Protein AF-A0AAV4A070-F1 (afdb_monomer_lite)

Radius of gyration: 19.2 Å; chains: 1; bounding box: 50×45×41 Å

Sequence (101 aa):
MKNFKGFFRIAAVIQPDDPELERRSKKRTQEDGKVVPESAVLEMKSNFSLPEDRDNLFDRIDFVELPKDVVLQLVRQYNQEGKSKPRQDGGAGRFDNKKSG

pLDDT: mean 83.31, std 17.26, range [37.91, 97.19]

Secondary structure (DSSP, 8-state):
--TTTTS--EEEE----HHHHHHHHHHHHHHH-----HHHHHHHHHT-----SGGG--SEEEE-SS-HHHHHHHHHHHHHHHHHSPP--------------

Structure (mmCIF, N/CA/C/O backbone):
data_AF-A0AAV4A070-F1
#
_entry.id   AF-A0AAV4A070-F1
#
loop_
_atom_site.group_PDB
_atom_site.id
_atom_site.type_symbol
_atom_site.label_atom_id
_atom_site.label_alt_id
_atom_site.label_comp_id
_atom_site.label_asym_id
_atom_site.label_entity_id
_atom_site.label_seq_id
_atom_site.pdbx_PDB_ins_code
_atom_site.Cartn_x
_atom_site.Cartn_y
_atom_site.Cartn_z
_atom_site.occupancy
_atom_site.B_iso_or_equiv
_atom_site.auth_seq_id
_atom_site.auth_comp_id
_atom_site.auth_asym_id
_atom_site.auth_atom_id
_atom_site.pdbx_PDB_model_num
ATOM 1 N N . MET A 1 1 ? -4.011 12.631 19.696 1.00 60.66 1 MET A N 1
ATOM 2 C CA . MET A 1 1 ? -4.653 13.463 18.651 1.00 60.66 1 MET A CA 1
ATOM 3 C C . MET A 1 1 ? -5.980 14.015 19.165 1.00 60.66 1 MET A C 1
ATOM 5 O O . MET A 1 1 ? -6.928 13.256 19.293 1.00 60.66 1 MET A O 1
ATOM 9 N N . LYS A 1 2 ? -6.055 15.309 19.510 1.00 67.06 2 LYS A N 1
ATOM 10 C CA . LYS A 1 2 ? -7.307 15.955 19.967 1.00 67.06 2 LYS A CA 1
ATOM 11 C C . LYS A 1 2 ? -8.254 16.327 18.812 1.00 67.06 2 LYS A C 1
ATOM 13 O O . LYS A 1 2 ? -9.451 16.437 19.036 1.00 67.06 2 LYS A O 1
ATOM 18 N N . ASN A 1 3 ? -7.724 16.465 17.595 1.00 72.50 3 ASN A N 1
ATOM 19 C CA . ASN A 1 3 ? -8.406 17.131 16.477 1.00 72.50 3 ASN A CA 1
ATOM 20 C C . ASN A 1 3 ? -9.461 16.275 15.748 1.00 72.50 3 ASN A C 1
ATOM 22 O O . ASN A 1 3 ? -10.198 16.814 14.936 1.00 72.50 3 ASN A O 1
ATOM 26 N N . PHE A 1 4 ? -9.560 14.974 16.043 1.00 77.94 4 PHE A N 1
ATOM 27 C CA . PHE A 1 4 ? -10.501 14.049 15.382 1.00 77.94 4 PHE A CA 1
ATOM 28 C C . PHE A 1 4 ? -11.410 13.308 16.370 1.00 77.94 4 PHE A C 1
ATOM 30 O O . PHE A 1 4 ? -12.016 12.291 16.039 1.00 77.94 4 PHE A O 1
ATOM 37 N N . LYS A 1 5 ? -11.505 13.802 17.611 1.00 79.06 5 LYS A N 1
ATOM 38 C CA . LYS A 1 5 ? -12.377 13.208 18.625 1.00 79.06 5 LYS A CA 1
ATOM 39 C C . LYS A 1 5 ? -13.836 13.294 18.156 1.00 79.06 5 LYS A C 1
ATOM 41 O O . LYS A 1 5 ? -14.325 14.389 17.907 1.00 79.06 5 LYS A O 1
ATOM 46 N N . GLY A 1 6 ? -14.516 12.149 18.077 1.00 86.00 6 GLY A N 1
ATOM 47 C CA . GLY A 1 6 ? -15.915 12.049 17.638 1.00 86.00 6 GLY A CA 1
ATOM 48 C C . GLY A 1 6 ? -16.108 11.674 16.164 1.00 86.00 6 GLY A C 1
ATOM 49 O O . GLY A 1 6 ? -17.246 11.482 15.751 1.00 86.00 6 GLY A O 1
ATOM 50 N N . PHE A 1 7 ? -15.029 11.525 15.391 1.00 89.94 7 PHE A N 1
ATOM 51 C CA . PHE A 1 7 ? -15.075 11.024 14.015 1.00 89.94 7 PHE A CA 1
ATOM 52 C C . PHE A 1 7 ? -14.577 9.580 13.924 1.00 89.94 7 PHE A C 1
ATOM 54 O O . PHE A 1 7 ? -13.774 9.146 14.749 1.00 89.94 7 PHE A O 1
ATOM 61 N N . PHE A 1 8 ? -15.027 8.868 12.886 1.00 89.25 8 PHE A N 1
ATOM 62 C CA . PHE A 1 8 ? -14.511 7.552 12.510 1.00 89.25 8 PHE A CA 1
ATOM 63 C C . PHE A 1 8 ? -13.346 7.721 11.529 1.00 89.25 8 PHE A C 1
ATOM 65 O O . PHE A 1 8 ? -13.462 8.440 10.535 1.00 89.25 8 PHE A O 1
ATOM 72 N N . ARG A 1 9 ? -12.215 7.080 11.806 1.00 90.06 9 ARG A N 1
ATOM 73 C CA . ARG A 1 9 ? -10.964 7.210 11.054 1.00 90.06 9 ARG A CA 1
ATOM 74 C C . ARG A 1 9 ? -10.718 5.920 10.298 1.00 90.06 9 ARG A C 1
ATOM 76 O O . ARG A 1 9 ? -10.512 4.873 10.903 1.00 90.06 9 ARG A O 1
ATOM 83 N N . ILE A 1 10 ? -10.727 6.004 8.978 1.00 92.62 10 ILE A N 1
ATOM 84 C CA . ILE A 1 10 ? -10.548 4.847 8.105 1.00 92.62 10 ILE A CA 1
ATOM 85 C C . ILE A 1 10 ? -9.274 5.050 7.294 1.00 92.62 10 ILE A C 1
ATOM 87 O O . ILE A 1 10 ? -9.106 6.099 6.670 1.00 92.62 10 ILE A O 1
ATOM 91 N N . ALA A 1 11 ? -8.395 4.052 7.283 1.00 94.38 11 ALA A N 1
ATOM 92 C CA . ALA A 1 11 ? -7.305 3.982 6.317 1.00 94.38 11 ALA A CA 1
ATOM 93 C C . ALA A 1 11 ? -7.766 3.174 5.101 1.00 94.38 11 ALA A C 1
ATOM 95 O O . ALA A 1 11 ? -8.001 1.975 5.214 1.00 94.38 11 ALA A O 1
ATOM 96 N N . ALA A 1 12 ? -7.890 3.819 3.943 1.00 96.19 12 ALA A N 1
ATOM 97 C CA . ALA A 1 12 ? -8.198 3.142 2.688 1.00 96.19 12 ALA A CA 1
ATOM 98 C C . ALA A 1 12 ? -6.898 2.786 1.953 1.00 96.19 12 ALA A C 1
ATOM 100 O O . ALA A 1 12 ? -6.153 3.665 1.519 1.00 96.19 12 ALA A O 1
ATOM 101 N N . VAL A 1 13 ? -6.622 1.493 1.818 1.00 96.88 13 VAL A N 1
ATOM 102 C CA . VAL A 1 13 ? -5.490 0.946 1.072 1.00 96.88 13 VAL A CA 1
ATOM 103 C C . VAL A 1 13 ? -5.902 0.749 -0.382 1.00 96.88 13 VAL A C 1
ATOM 105 O O 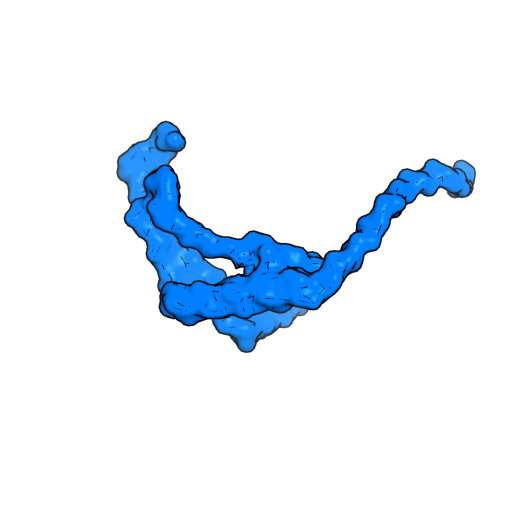. VAL A 1 13 ? -6.786 -0.050 -0.701 1.00 96.88 13 VAL A O 1
ATOM 108 N N . ILE A 1 14 ? -5.222 1.480 -1.262 1.00 96.38 14 ILE A N 1
ATOM 109 C CA . ILE A 1 14 ? -5.424 1.465 -2.709 1.00 96.38 14 ILE A CA 1
ATOM 110 C C . ILE A 1 14 ? -4.170 0.860 -3.337 1.00 96.38 14 ILE A C 1
ATOM 112 O O . ILE A 1 14 ? -3.233 1.570 -3.700 1.00 96.38 14 ILE A O 1
ATOM 116 N N . GLN A 1 15 ? -4.139 -0.469 -3.401 1.00 96.12 15 GLN A N 1
ATOM 117 C CA . GLN A 1 15 ? -3.062 -1.218 -4.038 1.00 96.12 15 GLN A CA 1
ATOM 118 C C . GLN A 1 15 ? -3.638 -2.001 -5.226 1.00 96.12 15 GLN A C 1
ATOM 120 O O . GLN A 1 15 ? -4.313 -3.004 -4.988 1.00 96.12 15 GLN A O 1
ATOM 125 N N . PRO A 1 16 ? -3.399 -1.556 -6.473 1.00 96.00 16 PRO A N 1
ATOM 126 C CA . PRO A 1 16 ? -3.714 -2.337 -7.666 1.00 96.00 16 PRO A CA 1
ATOM 127 C C . PRO A 1 16 ? -2.729 -3.503 -7.841 1.00 96.00 16 PRO A C 1
ATOM 129 O O . PRO A 1 16 ? -1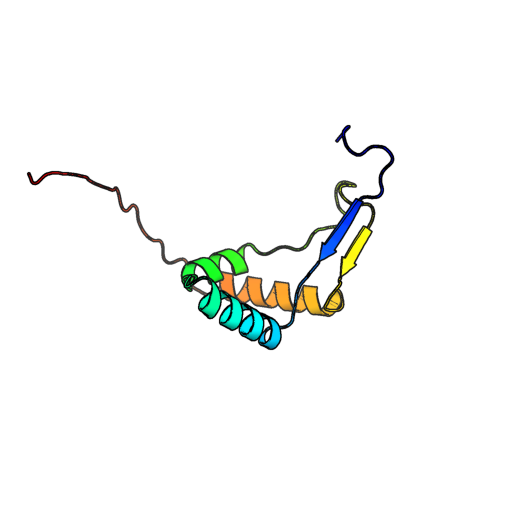.699 -3.573 -7.160 1.00 96.00 16 PRO A O 1
ATOM 132 N N . ASP A 1 17 ? -3.021 -4.385 -8.793 1.00 94.19 17 ASP A N 1
ATOM 133 C CA . ASP A 1 17 ? -2.042 -5.345 -9.302 1.00 94.19 17 ASP A CA 1
ATOM 134 C C . ASP A 1 17 ? -1.006 -4.667 -10.224 1.00 94.19 17 ASP A C 1
ATOM 136 O O . ASP A 1 17 ? -1.141 -3.499 -10.605 1.00 94.19 17 ASP A O 1
ATOM 140 N N . ASP A 1 18 ? 0.065 -5.392 -10.561 1.00 91.81 18 ASP A N 1
ATOM 141 C CA . ASP A 1 18 ? 1.157 -4.859 -11.385 1.00 91.81 18 ASP A CA 1
ATOM 142 C C . ASP A 1 18 ? 0.699 -4.409 -12.789 1.00 91.81 18 ASP A C 1
ATOM 144 O O . ASP A 1 18 ? 1.079 -3.305 -13.197 1.00 91.81 18 ASP A O 1
ATOM 148 N N . PRO A 1 19 ? -0.128 -5.178 -13.532 1.00 94.62 19 PRO A N 1
ATOM 149 C CA . PRO A 1 19 ? -0.624 -4.741 -14.836 1.00 94.62 19 PRO A CA 1
ATOM 150 C C . PRO A 1 19 ? -1.432 -3.440 -14.771 1.00 94.62 19 PRO A C 1
ATOM 152 O O . PRO A 1 19 ? -1.241 -2.543 -15.601 1.00 94.62 19 PRO A O 1
ATOM 155 N N . GLU A 1 20 ? -2.317 -3.297 -13.783 1.00 95.25 20 GLU A N 1
ATOM 156 C CA . GLU A 1 20 ? -3.112 -2.084 -13.612 1.00 95.25 20 GLU A CA 1
ATOM 157 C C . GLU A 1 20 ? -2.243 -0.904 -13.157 1.00 95.25 20 GLU A C 1
ATOM 159 O O . GLU A 1 20 ? -2.414 0.219 -13.648 1.00 95.25 20 GLU A O 1
ATOM 164 N N . LEU A 1 21 ? -1.257 -1.140 -12.286 1.00 91.81 21 LEU A N 1
ATOM 165 C CA . LEU A 1 21 ? -0.281 -0.125 -11.888 1.00 91.81 21 LEU A CA 1
ATOM 166 C C . LEU A 1 21 ? 0.532 0.379 -13.087 1.00 91.81 21 LEU A C 1
ATOM 168 O O . LEU A 1 21 ? 0.738 1.591 -13.228 1.00 91.81 21 LEU A O 1
ATOM 172 N N . GLU A 1 22 ? 0.969 -0.521 -13.967 1.00 91.06 22 GLU A N 1
ATOM 173 C CA . GLU A 1 22 ? 1.694 -0.176 -15.189 1.00 91.06 22 GLU A CA 1
ATOM 174 C C . GLU A 1 22 ? 0.809 0.644 -16.135 1.00 91.06 22 GLU A C 1
ATOM 176 O O . GLU A 1 22 ? 1.227 1.699 -16.624 1.00 91.06 22 GLU A O 1
ATOM 181 N N . ARG A 1 23 ? -0.442 0.218 -16.344 1.00 94.62 23 ARG A N 1
ATOM 182 C CA . ARG A 1 23 ? -1.413 0.942 -17.176 1.00 94.62 23 ARG A CA 1
ATOM 183 C C . ARG A 1 23 ? -1.656 2.363 -16.658 1.00 94.62 23 ARG A C 1
ATOM 185 O O . ARG A 1 23 ? -1.607 3.316 -17.442 1.00 94.62 23 ARG A O 1
ATOM 192 N N . ARG A 1 24 ? -1.878 2.529 -15.348 1.00 93.00 24 ARG A N 1
ATOM 193 C CA . ARG A 1 24 ? -2.061 3.846 -14.704 1.00 93.00 24 ARG A CA 1
ATOM 194 C C . ARG A 1 24 ? -0.801 4.706 -14.797 1.00 93.00 24 ARG A C 1
ATOM 196 O O . ARG A 1 24 ? -0.896 5.901 -15.076 1.00 93.00 24 ARG A O 1
ATOM 203 N N . SER A 1 25 ? 0.372 4.104 -14.616 1.00 88.88 25 SER A N 1
ATOM 204 C CA . SER A 1 25 ? 1.657 4.807 -14.698 1.00 88.88 25 SER A CA 1
ATOM 205 C C . SER A 1 25 ? 1.950 5.302 -16.114 1.00 88.88 25 SER A C 1
ATOM 207 O O . SER A 1 25 ? 2.332 6.458 -16.272 1.00 88.88 25 SER A O 1
ATOM 209 N N . LYS A 1 26 ? 1.688 4.486 -17.147 1.00 89.62 26 LYS A N 1
ATOM 210 C CA . LYS A 1 26 ? 1.816 4.888 -18.560 1.00 89.62 26 LYS A CA 1
ATOM 211 C C . LYS A 1 26 ? 0.938 6.091 -18.885 1.00 89.62 26 LYS A C 1
ATOM 213 O O . LYS A 1 26 ? 1.429 7.048 -19.476 1.00 89.62 26 LYS A O 1
ATOM 218 N N . LYS A 1 27 ? -0.329 6.063 -18.458 1.00 91.50 27 LYS A N 1
ATOM 219 C CA . LYS A 1 27 ? -1.250 7.191 -18.646 1.00 91.50 27 LYS A CA 1
ATOM 220 C C . LYS A 1 27 ? -0.712 8.465 -17.983 1.00 91.50 27 LYS A C 1
ATOM 222 O O . LYS A 1 27 ? -0.599 9.487 -18.647 1.00 91.50 27 LYS A O 1
ATOM 227 N N . ARG A 1 28 ? -0.290 8.383 -16.715 1.00 88.31 28 ARG A N 1
ATOM 228 C CA . ARG A 1 28 ? 0.267 9.534 -15.983 1.00 88.31 28 ARG A CA 1
ATOM 229 C C . ARG A 1 28 ? 1.534 10.085 -16.637 1.00 88.31 28 ARG A C 1
ATOM 231 O O . ARG A 1 28 ? 1.695 11.292 -16.729 1.00 88.31 28 ARG A O 1
ATOM 238 N N . THR A 1 29 ? 2.435 9.229 -17.110 1.00 88.44 29 THR A N 1
ATOM 239 C CA . THR A 1 29 ? 3.649 9.686 -17.803 1.00 88.44 29 THR A CA 1
ATOM 240 C C . THR A 1 29 ? 3.328 10.362 -19.138 1.00 88.44 29 THR A C 1
ATOM 242 O O . THR A 1 29 ? 3.998 11.331 -19.479 1.00 88.44 29 THR A O 1
ATOM 245 N N . GLN A 1 30 ? 2.305 9.905 -19.869 1.00 88.94 30 GLN A N 1
ATOM 246 C CA . GLN A 1 30 ? 1.842 10.574 -21.093 1.00 88.94 30 GLN A CA 1
ATOM 247 C C . GLN A 1 30 ? 1.231 11.954 -20.811 1.00 88.94 30 GLN A C 1
ATOM 249 O O . GLN A 1 30 ? 1.457 12.876 -21.587 1.00 88.94 30 GLN A O 1
ATOM 254 N N . GLU A 1 31 ? 0.479 12.096 -19.717 1.00 91.31 31 GLU A N 1
ATOM 255 C CA . GLU A 1 31 ? -0.202 13.345 -19.346 1.00 91.31 31 GLU A CA 1
ATOM 256 C C . GLU A 1 31 ? 0.750 14.364 -18.687 1.00 91.31 31 GLU A C 1
ATOM 258 O O . GLU A 1 31 ? 0.753 15.534 -19.064 1.00 91.31 31 GLU A O 1
ATOM 263 N N . ASP A 1 32 ? 1.597 13.922 -17.750 1.00 87.00 32 ASP A N 1
ATOM 264 C CA . ASP A 1 32 ? 2.441 14.800 -16.923 1.00 87.00 32 ASP A CA 1
ATOM 265 C C . ASP A 1 32 ? 3.892 14.919 -17.422 1.00 87.00 32 ASP A C 1
ATOM 267 O O . ASP A 1 32 ? 4.652 15.759 -16.931 1.00 87.00 32 ASP A O 1
ATOM 271 N N . GLY A 1 33 ? 4.331 14.038 -18.328 1.00 85.75 33 GLY A N 1
ATOM 272 C CA . GLY A 1 33 ? 5.697 14.014 -18.869 1.00 85.75 33 GLY A CA 1
ATOM 273 C C . GLY A 1 33 ? 6.796 13.622 -17.870 1.00 85.75 33 GLY A C 1
ATOM 274 O O . GLY A 1 33 ? 7.981 13.750 -18.178 1.00 85.75 33 GLY A O 1
ATOM 275 N N . LYS A 1 34 ? 6.445 13.158 -16.662 1.00 83.94 34 LYS A N 1
ATOM 276 C CA . LYS A 1 34 ? 7.412 12.803 -15.608 1.00 83.94 34 LYS A CA 1
ATOM 277 C C . LYS A 1 34 ? 7.719 11.308 -15.599 1.00 83.94 34 LYS A C 1
ATOM 279 O O . LYS A 1 34 ? 6.815 10.470 -15.553 1.00 83.94 34 LYS A O 1
ATOM 284 N N . VAL A 1 35 ? 9.011 10.987 -15.565 1.00 83.94 35 VAL A N 1
ATOM 285 C CA . VAL A 1 35 ? 9.535 9.621 -15.432 1.00 83.94 35 VAL A CA 1
ATOM 286 C C . VAL A 1 35 ? 10.200 9.477 -14.067 1.00 83.94 35 VAL A C 1
ATOM 288 O O . VAL A 1 35 ? 11.006 10.319 -13.674 1.00 83.94 35 VAL A O 1
ATOM 291 N N . VAL A 1 36 ? 9.854 8.417 -13.336 1.00 84.81 36 VAL A N 1
ATOM 292 C CA . VAL A 1 36 ? 10.470 8.094 -12.042 1.00 84.81 36 VAL A CA 1
ATOM 293 C C . VAL A 1 36 ? 11.671 7.171 -12.291 1.00 84.81 36 VAL A C 1
ATOM 295 O O . VAL A 1 36 ? 11.489 6.139 -12.938 1.00 84.81 36 VAL A O 1
ATOM 298 N N . PRO A 1 37 ? 12.883 7.504 -11.809 1.00 90.31 37 PRO A N 1
ATOM 299 C CA . PRO A 1 37 ? 14.056 6.642 -11.954 1.00 90.31 37 PRO A CA 1
ATOM 300 C C . PRO A 1 37 ? 13.881 5.274 -11.282 1.00 90.31 37 PRO A C 1
ATOM 302 O O . PRO A 1 37 ? 13.254 5.172 -10.228 1.00 90.31 37 PRO A O 1
ATOM 305 N N . GLU A 1 38 ? 14.510 4.231 -11.836 1.00 88.00 38 GLU A N 1
ATOM 306 C CA . GLU A 1 38 ? 14.447 2.867 -11.280 1.00 88.00 38 GLU A CA 1
ATOM 307 C C . GLU A 1 38 ? 14.977 2.803 -9.839 1.00 88.00 38 GLU A C 1
ATOM 309 O O . GLU A 1 38 ? 14.386 2.136 -8.993 1.00 88.00 38 GLU A O 1
ATOM 314 N N . SER A 1 39 ? 16.048 3.541 -9.526 1.00 89.81 39 SER A N 1
ATOM 315 C CA . SER A 1 39 ? 16.612 3.609 -8.172 1.00 89.81 39 SER A CA 1
ATOM 316 C C . SER A 1 39 ? 15.602 4.122 -7.143 1.00 89.81 39 SER A C 1
ATOM 318 O O . SER A 1 39 ? 15.480 3.539 -6.069 1.00 89.81 39 SER A O 1
ATOM 320 N N . ALA A 1 40 ? 14.822 5.148 -7.496 1.00 90.31 40 ALA A N 1
ATOM 321 C CA . ALA A 1 40 ? 13.768 5.685 -6.639 1.00 90.31 40 ALA A CA 1
ATOM 322 C C . ALA A 1 40 ? 12.621 4.678 -6.447 1.00 90.31 40 ALA A C 1
ATOM 324 O O . ALA A 1 40 ? 12.072 4.563 -5.352 1.00 90.31 40 ALA A O 1
ATOM 325 N N . VAL A 1 41 ? 12.283 3.903 -7.485 1.00 90.00 41 VAL A N 1
ATOM 326 C CA . VAL A 1 41 ? 11.288 2.822 -7.378 1.00 90.00 41 VAL A CA 1
ATOM 327 C C . VAL A 1 41 ? 11.782 1.717 -6.444 1.00 90.00 41 VAL A C 1
ATOM 329 O O . VAL A 1 41 ? 11.013 1.240 -5.613 1.00 90.00 41 VAL A O 1
ATOM 332 N N . LEU A 1 42 ? 13.050 1.317 -6.543 1.00 91.56 42 LEU A N 1
ATOM 333 C CA . LEU A 1 42 ? 13.637 0.289 -5.678 1.00 91.56 42 LEU A CA 1
ATOM 334 C C . LEU A 1 42 ? 13.706 0.741 -4.217 1.00 91.56 42 LEU A C 1
ATOM 336 O O . LEU A 1 42 ? 13.343 -0.025 -3.323 1.00 91.56 42 LEU A O 1
ATOM 340 N N . GLU A 1 43 ? 14.110 1.989 -3.973 1.00 92.56 43 GLU A N 1
ATOM 341 C CA . GLU A 1 43 ? 14.108 2.579 -2.634 1.00 92.56 43 GLU A CA 1
ATOM 342 C C . GLU A 1 43 ? 12.691 2.608 -2.049 1.00 92.56 43 GLU A C 1
ATOM 344 O O . GLU A 1 43 ? 12.477 2.123 -0.935 1.00 92.56 43 GLU A O 1
ATOM 349 N N . MET A 1 44 ? 11.709 3.086 -2.820 1.00 92.94 44 MET A N 1
ATOM 350 C CA . MET A 1 44 ? 10.297 3.065 -2.433 1.00 92.94 44 MET A CA 1
ATOM 351 C C . MET A 1 44 ? 9.843 1.645 -2.085 1.00 92.94 44 MET A C 1
ATOM 353 O O . MET A 1 44 ? 9.306 1.435 -1.002 1.00 92.94 44 MET A O 1
ATOM 357 N N . LYS A 1 45 ? 10.103 0.663 -2.959 1.00 93.94 45 LYS A N 1
ATOM 358 C CA . LYS A 1 45 ? 9.748 -0.748 -2.748 1.00 93.94 45 LYS A CA 1
ATOM 359 C C . LYS A 1 45 ? 10.369 -1.322 -1.474 1.00 93.94 45 LYS A C 1
ATOM 361 O O . LYS A 1 45 ? 9.702 -2.076 -0.779 1.00 93.94 45 LYS A O 1
ATOM 366 N N . SER A 1 46 ? 11.612 -0.955 -1.153 1.00 94.00 46 SER A N 1
ATOM 367 C CA . SER A 1 46 ? 12.330 -1.444 0.036 1.00 94.00 46 SER A CA 1
ATOM 368 C C . SER A 1 46 ? 11.776 -0.920 1.367 1.00 94.00 46 SER A C 1
ATOM 370 O O . SER A 1 46 ? 11.954 -1.567 2.402 1.00 94.00 46 SER A O 1
ATOM 372 N N . ASN A 1 47 ? 11.128 0.248 1.321 1.00 93.88 47 ASN A N 1
ATOM 373 C CA . ASN A 1 47 ? 10.565 0.959 2.467 1.00 93.88 47 ASN A CA 1
ATOM 374 C C . ASN A 1 47 ? 9.026 0.912 2.490 1.00 93.88 47 ASN A C 1
ATOM 376 O O . ASN A 1 47 ? 8.405 1.570 3.326 1.00 93.88 47 ASN A O 1
ATOM 380 N N . PHE A 1 48 ? 8.398 0.175 1.570 1.00 94.88 48 PHE A N 1
ATOM 381 C CA . PHE A 1 48 ? 6.950 0.181 1.412 1.00 94.88 48 PHE A CA 1
ATOM 382 C C . PHE A 1 48 ? 6.275 -0.636 2.515 1.00 94.88 48 PHE A C 1
ATOM 384 O O . PHE A 1 48 ? 6.576 -1.816 2.721 1.00 94.88 48 PHE A O 1
ATOM 391 N N . SER A 1 49 ? 5.337 -0.010 3.219 1.00 94.12 49 SER A N 1
ATOM 392 C CA . SER A 1 49 ? 4.628 -0.603 4.349 1.00 94.12 49 SER A CA 1
ATOM 393 C C . SER A 1 49 ? 3.132 -0.324 4.270 1.00 94.12 49 SER A C 1
ATOM 395 O O . SER A 1 49 ? 2.679 0.655 3.680 1.00 94.12 49 SER A O 1
ATOM 397 N N . LEU A 1 50 ? 2.357 -1.232 4.858 1.00 94.88 50 LEU A N 1
ATOM 398 C CA . LEU A 1 50 ? 0.914 -1.088 4.990 1.00 94.88 50 LEU A CA 1
ATOM 399 C C . LEU A 1 50 ? 0.587 -0.442 6.337 1.00 94.88 50 LEU A C 1
ATOM 401 O O . LEU A 1 50 ? 1.346 -0.622 7.292 1.00 94.88 50 LEU A O 1
ATOM 405 N N . PRO A 1 51 ? -0.548 0.270 6.444 1.00 93.69 51 PRO A N 1
ATOM 406 C CA . PRO A 1 51 ? -1.043 0.692 7.742 1.00 93.69 51 PRO A CA 1
ATOM 407 C C . PRO A 1 51 ? -1.269 -0.538 8.629 1.00 93.69 51 PRO A C 1
ATOM 409 O O . PRO A 1 51 ? -1.778 -1.569 8.182 1.00 93.69 51 PRO A O 1
ATOM 412 N N . GLU A 1 52 ? -0.881 -0.419 9.892 1.00 86.69 52 GLU A N 1
ATOM 413 C CA . GLU A 1 52 ? -1.110 -1.440 10.907 1.00 86.69 52 GLU A CA 1
ATOM 414 C C . GLU A 1 52 ? -2.222 -0.982 11.852 1.00 86.69 52 GLU A C 1
ATOM 416 O O . GLU A 1 52 ? -2.353 0.210 12.124 1.00 86.69 52 GLU A O 1
ATOM 421 N N . ASP A 1 53 ? -2.973 -1.926 12.423 1.00 80.06 53 ASP A N 1
ATOM 422 C CA . ASP A 1 53 ? -3.996 -1.651 13.451 1.00 80.06 53 ASP A CA 1
ATOM 423 C C . ASP A 1 53 ? -3.384 -1.225 14.807 1.00 80.06 53 ASP A C 1
ATOM 425 O O . ASP A 1 53 ? -4.018 -1.317 15.860 1.00 80.06 53 ASP A O 1
ATOM 429 N N . ARG A 1 54 ? -2.121 -0.786 14.820 1.00 73.88 54 ARG A N 1
ATOM 430 C CA . ARG A 1 54 ? -1.418 -0.382 16.037 1.00 73.88 54 ARG A CA 1
ATOM 431 C C . ARG A 1 54 ? -1.753 1.060 16.414 1.00 73.88 54 ARG A C 1
ATOM 433 O O . ARG A 1 54 ? -2.169 1.882 15.599 1.00 73.88 54 ARG A O 1
ATOM 440 N N . ASP A 1 55 ? -1.570 1.352 17.696 1.00 73.62 55 ASP A N 1
ATOM 441 C CA . ASP A 1 55 ? -1.628 2.697 18.279 1.00 73.62 55 ASP A CA 1
ATOM 442 C C . ASP A 1 55 ? -2.991 3.412 18.205 1.00 73.62 55 ASP A C 1
ATOM 444 O O . ASP A 1 55 ? -3.071 4.622 18.434 1.00 73.62 55 ASP A O 1
ATOM 448 N N . ASN A 1 56 ? -4.083 2.681 17.933 1.00 78.00 56 ASN A N 1
ATOM 449 C CA . ASN A 1 56 ? -5.448 3.221 17.816 1.00 78.00 56 ASN A CA 1
ATOM 450 C C . ASN A 1 56 ? -5.533 4.430 16.861 1.00 78.00 56 ASN A C 1
ATOM 452 O O . ASN A 1 56 ? -6.327 5.361 17.073 1.00 78.00 56 ASN A O 1
ATOM 456 N N . LEU A 1 57 ? -4.673 4.452 15.836 1.00 85.75 57 LEU A N 1
ATOM 457 C CA . LEU A 1 57 ? -4.586 5.542 14.866 1.00 85.75 57 LEU A CA 1
ATOM 458 C C . LEU A 1 57 ? -5.817 5.566 13.955 1.00 85.75 57 LEU A C 1
ATOM 460 O O . LEU A 1 57 ? -6.397 6.635 13.740 1.00 85.75 57 LEU A O 1
ATOM 464 N N . PHE A 1 58 ? -6.235 4.387 13.498 1.00 90.31 58 PHE A N 1
ATOM 465 C CA . PHE A 1 58 ? -7.420 4.168 12.678 1.00 90.31 58 PHE A CA 1
ATOM 466 C C . PHE A 1 58 ? -8.412 3.276 13.419 1.00 90.31 58 PHE A C 1
ATOM 468 O O . PHE A 1 58 ? -8.023 2.413 14.200 1.00 90.31 58 PHE A O 1
ATOM 475 N N . ASP A 1 59 ? -9.694 3.508 13.170 1.00 90.75 59 ASP A N 1
ATOM 476 C CA . ASP A 1 59 ? -10.791 2.691 13.683 1.00 90.75 59 ASP A CA 1
ATOM 477 C C . ASP A 1 59 ? -11.078 1.501 12.743 1.00 90.75 59 ASP A C 1
ATOM 479 O O . ASP A 1 59 ? -11.642 0.494 13.168 1.00 90.75 59 ASP A O 1
ATOM 483 N N . ARG A 1 60 ? -10.678 1.601 11.463 1.00 91.50 60 ARG A N 1
ATOM 484 C CA . ARG A 1 60 ? -10.725 0.512 10.475 1.00 91.50 60 ARG A CA 1
ATOM 485 C C . ARG A 1 60 ? -9.695 0.714 9.360 1.00 91.50 60 ARG A C 1
ATOM 487 O O . ARG A 1 60 ? -9.403 1.849 8.980 1.00 91.50 60 ARG A O 1
ATOM 494 N N . ILE A 1 61 ? -9.205 -0.385 8.793 1.00 95.06 61 ILE A N 1
AT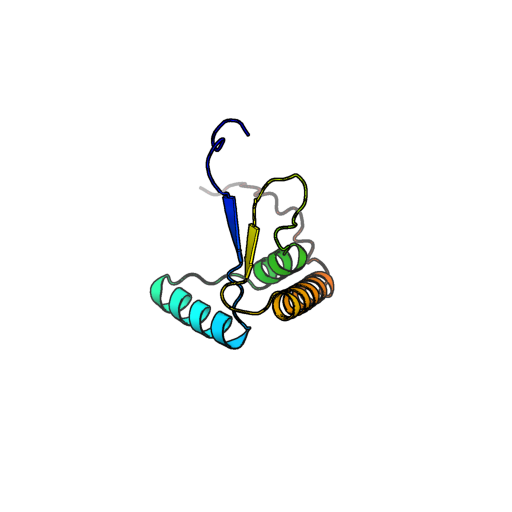OM 495 C CA . ILE A 1 61 ? -8.379 -0.396 7.582 1.00 95.06 61 ILE A CA 1
ATOM 496 C C . ILE A 1 61 ? -9.137 -1.136 6.477 1.00 95.06 61 ILE A C 1
ATOM 498 O O . ILE A 1 61 ? -9.443 -2.320 6.621 1.00 95.06 61 ILE A O 1
ATOM 502 N N . ASP A 1 62 ? -9.405 -0.446 5.372 1.00 95.94 62 ASP A N 1
ATOM 503 C CA . ASP A 1 62 ? -10.140 -0.967 4.220 1.00 95.94 62 ASP A CA 1
ATOM 504 C C . ASP A 1 62 ? -9.185 -1.254 3.067 1.00 95.94 62 ASP A C 1
ATOM 506 O O . ASP A 1 62 ? -8.412 -0.391 2.666 1.00 95.94 62 ASP A O 1
ATOM 510 N N . PHE A 1 63 ? -9.265 -2.452 2.498 1.00 97.00 63 PHE A N 1
ATOM 511 C CA . PHE A 1 63 ? -8.518 -2.827 1.300 1.00 97.00 63 PHE A CA 1
ATOM 512 C C . PHE A 1 63 ? -9.465 -2.750 0.103 1.00 97.00 63 PHE A C 1
ATOM 514 O O . PHE A 1 63 ? -10.374 -3.568 -0.018 1.00 97.00 63 PHE A O 1
ATOM 521 N N . VAL A 1 64 ? -9.307 -1.706 -0.716 1.00 97.12 64 VAL A N 1
ATOM 522 C CA . VAL A 1 64 ? -10.354 -1.263 -1.655 1.00 97.12 64 VAL A CA 1
ATOM 523 C C . VAL A 1 64 ? -10.271 -1.965 -3.009 1.00 97.12 64 VAL A C 1
ATOM 525 O O . VAL A 1 64 ? -11.302 -2.293 -3.586 1.00 97.12 64 VAL A O 1
ATOM 528 N N . GLU A 1 65 ? -9.062 -2.183 -3.528 1.00 95.06 65 GLU A N 1
ATOM 529 C CA . GLU A 1 65 ? -8.875 -2.747 -4.875 1.00 95.06 65 GLU A CA 1
ATOM 530 C C . GLU A 1 65 ? -8.611 -4.253 -4.862 1.00 95.06 65 GLU A C 1
ATOM 532 O O . GLU A 1 65 ? -9.167 -4.988 -5.674 1.00 95.06 65 GLU A O 1
ATOM 537 N N . LEU A 1 66 ? -7.783 -4.718 -3.926 1.00 97.06 66 LEU A N 1
ATOM 538 C CA . LEU A 1 66 ? -7.398 -6.117 -3.794 1.00 97.06 66 LEU A CA 1
ATOM 539 C C . LEU A 1 66 ? -7.607 -6.600 -2.356 1.00 97.06 66 LEU A C 1
ATOM 541 O O . LEU A 1 66 ? -7.452 -5.807 -1.427 1.00 97.06 66 LEU A O 1
ATOM 545 N N . PRO A 1 67 ? -7.899 -7.895 -2.142 1.00 97.12 67 PRO A N 1
ATOM 546 C CA . PRO A 1 67 ? -7.981 -8.476 -0.806 1.00 97.12 67 PRO A CA 1
ATOM 547 C C . PRO A 1 67 ? -6.701 -8.276 0.023 1.00 97.12 67 PRO A C 1
ATOM 549 O O . PRO A 1 67 ? -5.585 -8.272 -0.502 1.00 97.12 67 PRO A O 1
ATOM 552 N N . LYS A 1 68 ? -6.857 -8.145 1.347 1.00 95.56 68 LYS A N 1
ATOM 553 C CA . LYS A 1 68 ? -5.757 -7.875 2.294 1.00 95.56 68 LYS A CA 1
ATOM 554 C C . LYS A 1 68 ? -4.598 -8.867 2.178 1.00 95.56 68 LYS A C 1
ATOM 556 O O . LYS A 1 68 ? -3.440 -8.464 2.243 1.00 95.56 68 LYS A O 1
ATOM 561 N N . ASP A 1 69 ? -4.895 -10.152 2.051 1.00 96.69 69 ASP A N 1
ATOM 562 C CA . ASP A 1 69 ? -3.912 -11.230 1.935 1.00 96.69 69 ASP A CA 1
ATOM 563 C C . ASP A 1 69 ? -3.091 -11.125 0.644 1.00 96.69 69 ASP A C 1
ATOM 565 O O . ASP A 1 69 ? -1.866 -11.241 0.695 1.00 96.69 69 ASP A O 1
ATOM 569 N N . VAL A 1 70 ? -3.741 -10.803 -0.477 1.00 97.00 70 VAL A N 1
ATOM 570 C CA . VAL A 1 70 ? -3.079 -10.558 -1.767 1.00 97.00 70 VAL A CA 1
ATOM 571 C C . VAL A 1 70 ? -2.161 -9.339 -1.671 1.00 97.00 70 VAL A C 1
ATOM 573 O O . VAL A 1 70 ? -0.985 -9.411 -2.028 1.00 97.00 70 VAL A O 1
ATOM 576 N N . VAL A 1 71 ? -2.655 -8.234 -1.107 1.00 97.19 71 VAL A N 1
ATOM 577 C CA . VAL A 1 71 ? -1.862 -7.009 -0.917 1.00 97.19 71 VAL A CA 1
ATOM 578 C C . VAL A 1 71 ? -0.661 -7.257 -0.003 1.00 97.19 71 VAL A C 1
ATOM 580 O O . VAL A 1 71 ? 0.446 -6.809 -0.298 1.00 97.19 71 VAL A O 1
ATOM 583 N N . LEU A 1 72 ? -0.834 -8.017 1.081 1.00 95.88 72 LEU A N 1
ATOM 584 C CA . LEU A 1 72 ? 0.267 -8.389 1.972 1.00 95.88 72 LEU A CA 1
ATOM 585 C C . LEU A 1 72 ? 1.353 -9.193 1.249 1.00 95.88 72 LEU A C 1
ATOM 587 O O . LEU A 1 72 ? 2.538 -8.991 1.522 1.00 95.88 72 LEU A O 1
ATOM 591 N N . GLN A 1 73 ? 0.973 -10.100 0.349 1.00 96.69 73 GLN A N 1
ATOM 592 C CA . GLN A 1 73 ? 1.925 -10.878 -0.445 1.00 96.69 73 GLN A CA 1
ATOM 593 C C . GLN A 1 73 ? 2.676 -9.995 -1.447 1.00 96.69 73 GLN A C 1
ATOM 595 O O . GLN A 1 73 ? 3.907 -10.046 -1.477 1.00 96.69 73 GLN A O 1
ATOM 600 N N . LEU A 1 74 ? 1.971 -9.125 -2.176 1.00 96.50 74 LEU A N 1
ATOM 601 C CA . LEU A 1 74 ? 2.582 -8.171 -3.110 1.00 96.50 74 LEU A CA 1
ATOM 602 C C . LEU A 1 74 ? 3.591 -7.258 -2.408 1.00 96.50 74 LEU A C 1
ATOM 604 O O . LEU A 1 74 ? 4.738 -7.143 -2.831 1.00 96.50 74 LEU A O 1
ATOM 608 N N . VAL A 1 75 ? 3.212 -6.674 -1.269 1.00 95.69 75 VAL A N 1
ATOM 609 C CA . VAL A 1 75 ? 4.106 -5.800 -0.495 1.00 95.69 75 VAL A CA 1
ATOM 610 C C . VAL A 1 75 ? 5.339 -6.557 0.001 1.00 95.69 75 VAL A C 1
ATOM 612 O O . VAL A 1 75 ? 6.439 -6.000 0.016 1.00 95.69 75 VAL A O 1
ATOM 615 N N . ARG A 1 76 ? 5.209 -7.834 0.382 1.00 96.00 76 ARG A N 1
ATOM 616 C CA . ARG A 1 76 ? 6.374 -8.665 0.735 1.00 96.00 76 ARG A CA 1
ATOM 617 C C . ARG A 1 76 ? 7.296 -8.877 -0.460 1.00 96.00 76 ARG A C 1
ATOM 619 O O . ARG A 1 76 ? 8.507 -8.751 -0.289 1.00 96.00 76 ARG A O 1
ATOM 626 N N . GLN A 1 77 ? 6.741 -9.159 -1.635 1.00 95.62 77 GLN A N 1
ATOM 627 C CA . GLN A 1 77 ? 7.514 -9.313 -2.864 1.00 95.62 77 GLN A CA 1
ATOM 628 C C . GLN A 1 77 ? 8.255 -8.016 -3.216 1.00 95.62 77 GLN A C 1
ATOM 630 O O . GLN A 1 77 ? 9.472 -8.040 -3.386 1.00 95.62 77 GLN A O 1
ATOM 635 N N . TYR A 1 78 ? 7.574 -6.869 -3.216 1.00 95.19 78 TYR A N 1
ATOM 636 C CA . TYR A 1 78 ? 8.205 -5.571 -3.479 1.00 95.19 78 TYR A CA 1
ATOM 637 C C . TYR A 1 78 ? 9.347 -5.278 -2.502 1.00 95.19 78 TYR A C 1
ATOM 639 O O . TYR A 1 78 ? 10.439 -4.885 -2.912 1.00 95.19 78 TYR A O 1
ATOM 647 N N . ASN A 1 79 ? 9.136 -5.536 -1.212 1.00 96.00 79 ASN A N 1
ATOM 648 C CA . ASN A 1 79 ? 10.172 -5.361 -0.201 1.00 96.00 79 ASN A CA 1
ATOM 649 C C . ASN A 1 79 ? 11.394 -6.261 -0.447 1.00 96.00 79 ASN A C 1
ATOM 651 O O . ASN A 1 79 ? 12.523 -5.836 -0.197 1.00 96.00 79 ASN A O 1
ATOM 655 N N . GLN A 1 80 ? 11.197 -7.493 -0.924 1.00 95.31 80 GLN A N 1
ATOM 656 C CA . GLN A 1 80 ? 12.296 -8.388 -1.303 1.00 95.31 80 GLN A CA 1
ATOM 657 C C . GLN A 1 80 ? 13.039 -7.863 -2.534 1.00 95.31 80 GLN A C 1
ATOM 659 O O . GLN A 1 80 ? 14.266 -7.777 -2.508 1.00 95.31 80 GLN A O 1
ATOM 664 N N . GLU A 1 81 ? 12.313 -7.441 -3.570 1.00 92.81 81 GLU A N 1
ATOM 665 C CA . GLU A 1 81 ? 12.888 -6.847 -4.780 1.00 92.81 81 GLU A CA 1
ATOM 666 C C . GLU A 1 81 ? 13.753 -5.625 -4.443 1.00 92.81 81 GLU A C 1
ATOM 668 O O . GLU A 1 81 ? 14.918 -5.568 -4.842 1.00 92.81 81 GLU A O 1
ATOM 673 N N . GLY A 1 82 ? 13.232 -4.697 -3.635 1.00 92.31 82 GLY A N 1
ATOM 674 C CA . GLY A 1 82 ? 13.945 -3.485 -3.225 1.00 92.31 82 GLY A CA 1
ATOM 675 C C . GLY A 1 82 ? 15.191 -3.749 -2.371 1.00 92.31 82 GLY A C 1
ATOM 676 O O . GLY A 1 82 ? 16.145 -2.980 -2.432 1.00 92.31 82 GLY A O 1
ATOM 677 N N . LYS A 1 83 ? 15.219 -4.845 -1.598 1.00 88.56 83 LYS A N 1
ATOM 678 C CA . LYS A 1 83 ? 16.375 -5.243 -0.767 1.00 88.56 83 LYS A CA 1
ATOM 679 C C . LYS A 1 83 ? 17.413 -6.079 -1.517 1.00 88.56 83 LYS A C 1
ATOM 681 O O . LYS A 1 83 ? 18.562 -6.133 -1.093 1.00 88.56 83 LYS A O 1
ATOM 686 N N . SER A 1 84 ? 17.005 -6.764 -2.585 1.00 79.88 84 SER A N 1
ATOM 687 C CA . SER A 1 84 ? 17.852 -7.704 -3.330 1.00 79.88 84 SER A CA 1
ATOM 688 C C . SER A 1 84 ? 18.901 -7.030 -4.217 1.00 79.88 84 SER A C 1
ATOM 690 O O . SER A 1 84 ? 19.925 -7.642 -4.521 1.00 79.88 84 SER A O 1
ATOM 692 N N . LYS A 1 85 ? 18.685 -5.771 -4.620 1.00 67.19 85 LYS A N 1
ATOM 693 C CA . LYS A 1 85 ? 19.689 -5.014 -5.372 1.00 67.19 85 LYS A CA 1
ATOM 694 C C . LYS A 1 85 ? 20.626 -4.292 -4.395 1.00 67.19 85 LYS A C 1
ATOM 696 O O . LYS A 1 85 ? 20.132 -3.661 -3.459 1.00 67.19 85 LYS A O 1
ATOM 701 N N . PRO A 1 86 ? 21.959 -4.357 -4.593 1.00 57.44 86 PRO A N 1
ATOM 702 C CA . PRO A 1 86 ? 22.881 -3.564 -3.797 1.00 57.44 86 PRO A CA 1
ATOM 703 C C . PRO A 1 86 ? 22.445 -2.108 -3.882 1.00 57.44 86 PRO A C 1
ATOM 705 O O . PRO A 1 86 ? 22.169 -1.612 -4.979 1.00 57.44 86 PRO A O 1
ATOM 708 N N . ARG A 1 87 ? 22.374 -1.433 -2.729 1.00 56.19 87 ARG A N 1
ATOM 709 C CA . ARG A 1 87 ? 22.275 0.024 -2.705 1.00 56.19 87 ARG A CA 1
ATOM 710 C C . ARG A 1 87 ? 23.387 0.521 -3.618 1.00 56.19 87 ARG A C 1
ATOM 712 O O . ARG A 1 87 ? 24.557 0.238 -3.372 1.00 56.19 87 ARG A O 1
ATOM 719 N N . GLN A 1 88 ? 23.029 1.189 -4.712 1.00 56.41 88 GLN A N 1
ATOM 72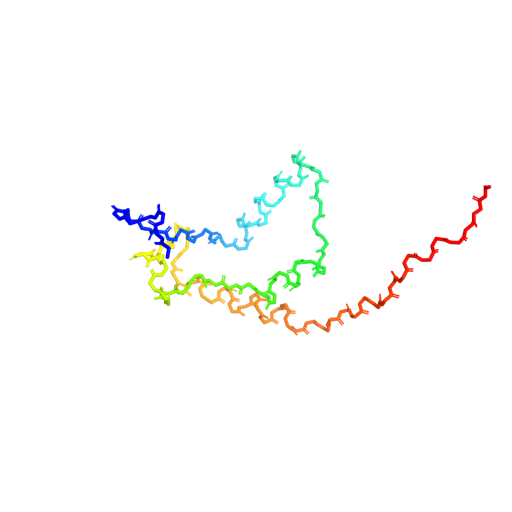0 C CA . GLN A 1 88 ? 23.995 2.065 -5.345 1.00 56.41 88 GLN A CA 1
ATOM 721 C C . GLN A 1 88 ? 24.218 3.141 -4.296 1.00 56.41 88 GLN A C 1
ATOM 723 O O . GLN A 1 88 ? 23.389 4.036 -4.149 1.00 56.41 88 GLN A O 1
ATOM 728 N N . ASP A 1 89 ? 25.267 2.974 -3.494 1.00 48.41 89 ASP A N 1
ATOM 729 C CA . ASP A 1 89 ? 25.826 4.038 -2.681 1.00 48.41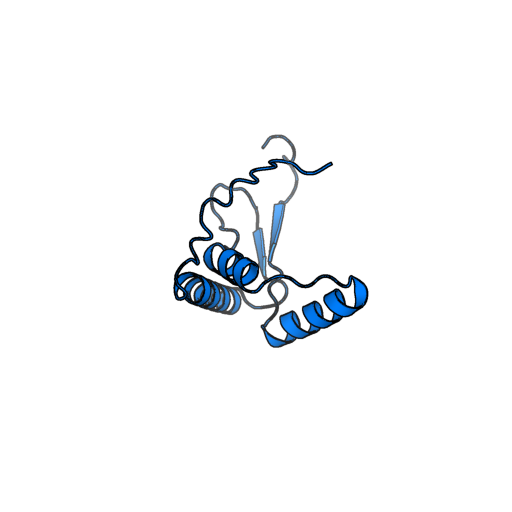 89 ASP A CA 1
ATOM 730 C C . ASP A 1 89 ? 26.229 5.136 -3.671 1.00 48.41 89 ASP A C 1
ATOM 732 O O . ASP A 1 89 ? 27.346 5.188 -4.186 1.00 48.41 89 ASP A O 1
ATOM 736 N N . GLY A 1 90 ? 25.252 5.971 -4.024 1.00 47.59 90 GLY A N 1
ATOM 737 C CA . GLY A 1 90 ? 25.439 7.221 -4.724 1.00 47.59 90 GLY A CA 1
ATOM 738 C C . GLY A 1 90 ? 26.197 8.109 -3.763 1.00 47.59 90 GLY A C 1
ATOM 739 O O . GLY A 1 90 ? 25.602 8.754 -2.902 1.00 47.59 90 GLY A O 1
ATOM 740 N N . GLY A 1 91 ? 27.522 8.017 -3.856 1.00 41.66 91 GLY A N 1
ATOM 741 C CA . GLY A 1 91 ? 28.469 8.681 -2.988 1.00 41.66 91 GLY A CA 1
ATOM 742 C C . GLY A 1 91 ? 28.200 10.172 -2.849 1.00 41.66 91 GLY A C 1
ATOM 743 O O . GLY A 1 91 ? 27.497 10.793 -3.643 1.00 41.66 91 GLY A O 1
ATOM 744 N N . ALA A 1 92 ? 28.811 10.735 -1.814 1.00 45.34 92 ALA A N 1
ATOM 745 C CA . ALA A 1 92 ? 28.879 12.155 -1.528 1.00 45.34 92 ALA A CA 1
ATOM 746 C C . ALA A 1 92 ? 29.275 12.986 -2.768 1.00 45.34 92 ALA A C 1
ATOM 748 O O . ALA A 1 92 ? 30.435 13.340 -2.959 1.00 45.34 92 ALA A O 1
ATOM 749 N N . GLY A 1 93 ? 28.298 13.342 -3.598 1.00 43.97 93 GLY A N 1
ATOM 750 C CA . GLY A 1 93 ? 28.412 14.353 -4.634 1.00 43.97 93 GLY A CA 1
ATOM 751 C C . GLY A 1 93 ? 28.213 15.712 -3.991 1.00 43.97 93 GLY A C 1
ATOM 752 O O . GLY A 1 93 ? 27.144 16.307 -4.098 1.00 43.97 93 GLY A O 1
ATOM 753 N N . ARG A 1 94 ? 29.235 16.184 -3.269 1.00 44.78 94 ARG A N 1
ATOM 754 C CA . ARG A 1 94 ? 29.366 17.601 -2.925 1.00 44.78 94 ARG A CA 1
ATOM 755 C C . ARG A 1 94 ? 29.189 18.395 -4.221 1.00 44.78 94 ARG A C 1
ATOM 757 O O . ARG A 1 94 ? 29.979 18.240 -5.146 1.00 44.78 94 ARG A O 1
ATOM 764 N N . PHE A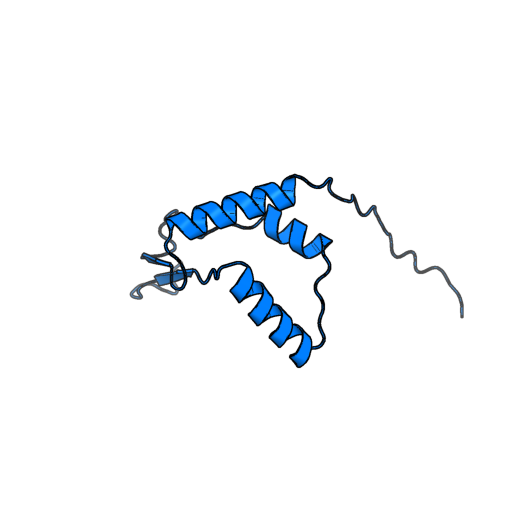 1 95 ? 28.153 19.227 -4.291 1.00 47.12 95 PHE A N 1
ATOM 765 C CA . PHE A 1 95 ? 28.072 20.299 -5.278 1.00 47.12 95 PHE A CA 1
ATOM 766 C C . PHE A 1 95 ? 29.198 21.301 -4.964 1.00 47.12 95 PHE A C 1
ATOM 768 O O . PHE A 1 95 ? 28.987 22.305 -4.286 1.00 47.12 95 PHE A O 1
ATOM 775 N N . ASP A 1 96 ? 30.420 21.002 -5.408 1.00 47.44 96 ASP A N 1
ATOM 776 C CA . ASP A 1 96 ? 31.528 21.952 -5.432 1.00 47.44 96 ASP A CA 1
ATOM 777 C C . ASP A 1 96 ? 31.295 22.920 -6.595 1.00 47.44 96 ASP A C 1
ATOM 779 O O . ASP A 1 96 ? 31.741 22.719 -7.724 1.00 47.44 96 ASP A O 1
ATOM 783 N N . ASN A 1 97 ? 30.558 23.996 -6.318 1.00 47.28 97 ASN A N 1
ATOM 784 C CA . ASN A 1 97 ? 30.453 25.122 -7.234 1.00 47.28 97 ASN A CA 1
ATOM 785 C C . ASN A 1 97 ? 31.766 25.920 -7.191 1.00 47.28 97 ASN A C 1
ATOM 787 O O . ASN A 1 97 ? 31.907 26.878 -6.427 1.00 47.28 97 ASN A O 1
ATOM 791 N N . LYS A 1 98 ? 32.754 25.506 -7.993 1.00 47.38 98 LYS A N 1
ATOM 792 C CA . LYS A 1 98 ? 34.003 26.249 -8.194 1.00 47.38 98 LYS A CA 1
ATOM 793 C C . LYS A 1 98 ? 34.167 26.658 -9.662 1.00 47.38 98 LYS A C 1
ATOM 795 O O . LYS A 1 98 ? 34.722 25.918 -10.458 1.00 47.38 98 LYS A O 1
ATOM 800 N N . LYS A 1 99 ? 33.739 27.902 -9.924 1.00 45.09 99 LYS A N 1
ATOM 801 C CA . LYS A 1 99 ? 34.152 28.859 -10.975 1.00 45.09 99 LYS A CA 1
ATOM 802 C C . LYS A 1 99 ? 34.078 28.439 -12.454 1.00 45.09 99 LYS A C 1
ATOM 804 O O . LYS A 1 99 ? 34.868 27.622 -12.913 1.00 45.09 99 LYS A O 1
ATOM 809 N N . SER A 1 100 ? 33.340 29.231 -13.238 1.00 40.97 100 SER A N 1
ATOM 810 C CA . SER A 1 100 ? 33.888 29.991 -14.384 1.00 40.97 100 SER A CA 1
ATOM 811 C C . SER A 1 100 ? 32.884 31.046 -14.863 1.00 40.97 100 SER A C 1
ATOM 813 O O . SER A 1 100 ? 31.713 30.725 -15.050 1.00 40.97 100 SER A O 1
ATOM 815 N N . GLY A 1 101 ? 33.357 32.286 -15.028 1.00 37.91 101 GLY A N 1
ATOM 816 C CA . GLY A 1 101 ? 32.591 33.484 -15.384 1.00 37.91 101 GLY A CA 1
ATOM 817 C C . GLY A 1 101 ? 33.083 34.684 -14.599 1.00 37.91 101 GLY A C 1
ATOM 818 O O . GLY A 1 101 ? 32.401 35.031 -13.614 1.00 37.91 101 GLY A O 1
#

Foldseek 3Di:
DPPQPPHAFEAEDDDADPVVVVVVVVVCCVVVVDDDDPLNQLQCLLPDDDDDPPPVPHPYYHHDHDDPVVVVVVSVVSNCSSVVDPNPCPDPPPPPPDDDD

Organism: NCBI:txid259542